Protein AF-A0A1B7KWU1-F1 (afdb_monomer_lite)

Structure (mmCIF, N/CA/C/O backbone):
data_AF-A0A1B7KWU1-F1
#
_entry.id   AF-A0A1B7KWU1-F1
#
loop_
_atom_site.group_PDB
_atom_site.id
_atom_site.type_symbol
_atom_site.label_atom_id
_atom_site.label_alt_id
_atom_site.label_comp_id
_atom_site.label_asym_id
_atom_site.label_entity_id
_atom_site.label_seq_id
_atom_site.pdbx_PDB_ins_code
_atom_site.Cartn_x
_atom_site.Cartn_y
_atom_site.Cartn_z
_atom_site.occupancy
_atom_site.B_iso_or_equiv
_atom_site.auth_seq_id
_atom_site.auth_comp_id
_atom_site.auth_asym_id
_atom_site.auth_atom_id
_atom_site.pdbx_PDB_model_num
ATOM 1 N N . MET A 1 1 ? 0.591 -27.998 41.076 1.00 44.28 1 MET A N 1
ATOM 2 C CA . MET A 1 1 ? -0.375 -27.263 40.233 1.00 44.28 1 MET A CA 1
ATOM 3 C C . MET A 1 1 ? 0.299 -25.969 39.823 1.00 44.28 1 MET A C 1
ATOM 5 O O . MET A 1 1 ? 0.511 -25.130 40.680 1.00 44.28 1 MET A O 1
ATOM 9 N N . GLY A 1 2 ? 0.773 -25.872 38.580 1.00 46.31 2 GLY A N 1
ATOM 10 C CA . GLY A 1 2 ? 1.393 -24.645 38.080 1.00 46.31 2 GLY A CA 1
ATOM 11 C C . GLY A 1 2 ? 0.310 -23.743 37.511 1.00 46.31 2 GLY A C 1
ATOM 12 O O . GLY A 1 2 ? -0.313 -24.112 36.514 1.00 46.31 2 GLY A O 1
ATOM 13 N N . GLU A 1 3 ? 0.060 -22.606 38.155 1.00 52.47 3 GLU A N 1
ATOM 14 C CA . GLU A 1 3 ? -0.770 -21.545 37.591 1.00 52.47 3 GLU A CA 1
ATOM 15 C C . GLU A 1 3 ? -0.132 -21.081 36.283 1.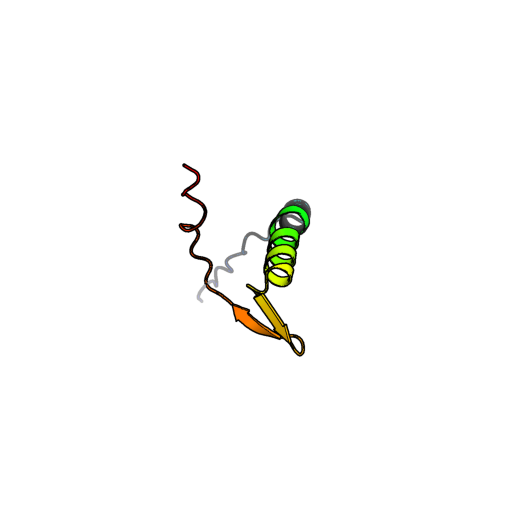00 52.47 3 GLU A C 1
ATOM 17 O O . GLU A 1 3 ? 0.951 -20.496 36.250 1.00 52.47 3 GLU A O 1
ATOM 22 N N . LYS A 1 4 ? -0.798 -21.393 35.170 1.00 58.00 4 LYS A N 1
ATOM 23 C CA . LYS A 1 4 ? -0.470 -20.805 33.879 1.00 58.00 4 LYS A CA 1
ATOM 24 C C . LYS A 1 4 ? -0.919 -19.352 33.954 1.00 58.00 4 LYS A C 1
ATOM 26 O O . LYS A 1 4 ? -2.093 -19.065 33.754 1.00 58.00 4 LYS A O 1
ATOM 31 N N . HIS A 1 5 ? 0.008 -18.452 34.271 1.00 58.78 5 HIS A N 1
ATOM 32 C CA . HIS A 1 5 ? -0.175 -17.029 34.022 1.00 58.78 5 HIS A CA 1
ATOM 33 C C . HIS A 1 5 ? -0.366 -16.853 32.514 1.00 58.78 5 HIS A C 1
ATOM 35 O O . HIS A 1 5 ? 0.594 -16.812 31.743 1.00 58.78 5 HIS A O 1
ATOM 41 N N . GLU A 1 6 ? -1.623 -16.824 32.082 1.00 62.19 6 GLU A N 1
ATOM 42 C CA . GLU A 1 6 ? -1.989 -16.414 30.740 1.00 62.19 6 GLU A CA 1
ATOM 43 C C . GLU A 1 6 ? -1.577 -14.949 30.612 1.00 62.19 6 GLU A C 1
ATOM 45 O O . GLU A 1 6 ? -2.191 -14.050 31.187 1.00 62.19 6 GLU A O 1
ATOM 50 N N . VAL A 1 7 ? -0.465 -14.707 29.916 1.00 59.22 7 VAL A N 1
ATOM 51 C CA . VAL A 1 7 ? -0.062 -13.362 29.518 1.00 59.22 7 VAL A CA 1
ATOM 52 C C . VAL A 1 7 ? -1.166 -12.862 28.595 1.00 59.22 7 VAL A C 1
ATOM 54 O O . VAL A 1 7 ? -1.173 -13.158 27.401 1.00 59.22 7 VAL A O 1
ATOM 57 N N . SER A 1 8 ? -2.137 -12.146 29.164 1.00 60.25 8 SER A N 1
ATOM 58 C CA . SER A 1 8 ? -3.147 -11.404 28.422 1.00 60.25 8 SER A CA 1
ATOM 59 C C . SER A 1 8 ? -2.410 -10.351 27.605 1.00 60.25 8 SER A C 1
ATOM 61 O O . SER A 1 8 ? -2.185 -9.229 28.057 1.00 60.25 8 SER A O 1
ATOM 63 N N . MET A 1 9 ? -1.979 -10.743 26.407 1.00 64.50 9 MET A N 1
ATOM 64 C CA . MET A 1 9 ? -1.401 -9.856 25.412 1.00 64.50 9 MET A CA 1
ATOM 65 C C . MET A 1 9 ? -2.327 -8.650 25.291 1.00 64.50 9 MET A C 1
ATOM 67 O O . MET A 1 9 ? -3.488 -8.807 24.911 1.00 64.50 9 MET A O 1
ATOM 71 N N . ASN A 1 10 ? -1.817 -7.471 25.662 1.00 70.81 10 ASN A N 1
ATOM 72 C CA . ASN A 1 10 ? -2.513 -6.189 25.611 1.00 70.81 10 ASN A CA 1
ATOM 73 C C . ASN A 1 10 ? -3.008 -5.959 24.178 1.00 70.81 10 ASN A C 1
ATOM 75 O O . ASN A 1 10 ? -2.293 -5.420 23.330 1.00 70.81 10 ASN A O 1
ATOM 79 N N . ARG A 1 11 ? -4.218 -6.434 23.867 1.00 74.50 11 ARG A N 1
ATOM 80 C CA . ARG A 1 11 ? -4.790 -6.266 22.537 1.00 74.50 11 ARG A CA 1
ATOM 81 C C . ARG A 1 11 ? -5.032 -4.773 22.351 1.00 74.50 11 ARG A C 1
ATOM 83 O O . ARG A 1 11 ? -5.736 -4.173 23.166 1.00 74.50 11 ARG A O 1
ATOM 90 N N . PRO A 1 12 ? -4.474 -4.158 21.295 1.00 80.50 12 PRO A N 1
ATOM 91 C CA . PRO A 1 12 ? -4.711 -2.752 21.036 1.00 80.50 12 PRO A CA 1
ATOM 92 C C . PRO A 1 12 ? -6.214 -2.517 20.904 1.00 80.50 12 PRO A C 1
ATOM 94 O O . PRO A 1 12 ? -6.937 -3.338 20.329 1.00 80.50 12 PRO A O 1
ATOM 97 N N . SER A 1 13 ? -6.690 -1.396 21.442 1.00 89.50 13 SER A N 1
ATOM 98 C CA . SER A 1 13 ? -8.102 -1.031 21.349 1.00 89.50 13 SER A CA 1
ATOM 99 C C . SER A 1 13 ? -8.549 -0.970 19.885 1.00 89.50 13 SER A C 1
ATOM 101 O O . SER A 1 13 ? -7.749 -0.704 18.985 1.00 89.50 13 SER A O 1
ATOM 103 N N . LYS A 1 14 ? -9.852 -1.142 19.626 1.00 91.44 14 LYS A N 1
ATOM 104 C CA . LYS A 1 14 ? -10.408 -0.998 18.266 1.00 91.44 14 LYS A CA 1
ATOM 105 C C . LYS A 1 14 ? -10.021 0.342 17.623 1.00 91.44 14 LYS A C 1
ATOM 107 O O . LYS A 1 14 ? -9.797 0.404 16.419 1.00 91.44 14 LYS A O 1
ATOM 112 N N . LYS A 1 15 ? -9.904 1.406 18.430 1.00 92.62 15 LYS A N 1
ATOM 113 C CA . LYS A 1 15 ? -9.448 2.729 17.982 1.00 92.62 15 LYS A CA 1
ATOM 114 C C . LYS A 1 15 ? -7.975 2.710 17.568 1.00 92.62 15 LYS A C 1
ATOM 116 O O . LYS A 1 15 ? -7.654 3.178 16.485 1.00 92.62 15 LYS A O 1
ATOM 121 N N . ALA A 1 16 ? -7.098 2.129 18.387 1.00 90.75 16 ALA A N 1
ATOM 122 C CA . ALA A 1 16 ? -5.679 2.010 18.058 1.00 90.75 16 ALA A CA 1
ATOM 123 C C . ALA A 1 16 ? -5.456 1.176 16.785 1.00 90.75 16 ALA A C 1
ATOM 125 O O . ALA A 1 16 ? -4.680 1.574 15.923 1.00 90.75 16 ALA A O 1
ATOM 126 N N . GLN A 1 17 ? -6.195 0.075 16.617 1.00 92.12 17 GLN A N 1
ATOM 127 C CA . GLN A 1 17 ? -6.138 -0.741 15.399 1.00 92.12 17 GLN A CA 1
ATOM 128 C C . GLN A 1 17 ? -6.547 0.057 14.154 1.00 92.12 17 GLN A C 1
ATOM 130 O O . GLN A 1 17 ? -5.841 0.025 13.150 1.00 92.12 17 GLN A O 1
ATOM 135 N N . ARG A 1 18 ? -7.645 0.823 14.227 1.00 94.75 18 ARG A N 1
ATOM 136 C CA . ARG A 1 18 ? -8.078 1.698 13.123 1.00 94.75 18 ARG A CA 1
ATOM 137 C C . ARG A 1 18 ? -7.024 2.743 12.775 1.00 94.75 18 ARG A C 1
ATOM 139 O O . ARG A 1 18 ? -6.696 2.884 11.604 1.00 94.75 18 ARG A O 1
ATOM 146 N N . ASN A 1 19 ? -6.454 3.407 13.778 1.00 94.56 19 ASN A N 1
ATOM 147 C CA . ASN A 1 19 ? -5.415 4.412 13.565 1.00 94.56 19 ASN A CA 1
ATOM 148 C C . ASN A 1 19 ? -4.162 3.809 12.908 1.00 94.56 19 ASN A C 1
ATOM 150 O O . ASN A 1 19 ? -3.579 4.431 12.027 1.00 94.56 19 ASN A O 1
ATOM 154 N N . MET A 1 20 ? -3.766 2.594 13.301 1.00 92.44 20 MET A N 1
ATOM 155 C CA . MET A 1 20 ? -2.644 1.878 12.684 1.00 92.44 20 MET A CA 1
ATOM 156 C C . MET A 1 20 ? -2.913 1.555 11.211 1.00 92.44 20 MET A C 1
ATOM 158 O O . MET A 1 20 ? -2.045 1.770 10.367 1.00 92.44 20 MET A O 1
ATOM 162 N N . VAL A 1 21 ? -4.121 1.077 10.893 1.00 93.75 21 VAL A N 1
ATOM 163 C CA . VAL A 1 21 ? -4.526 0.805 9.505 1.00 93.75 21 VAL A CA 1
ATOM 164 C C . VAL A 1 21 ? -4.543 2.095 8.690 1.00 93.75 21 VAL A C 1
ATOM 166 O O . VAL A 1 21 ? -3.969 2.141 7.607 1.00 93.75 21 VAL A O 1
ATOM 169 N N . GLU A 1 22 ? -5.138 3.162 9.218 1.00 96.06 22 GLU A N 1
ATOM 170 C CA . GLU A 1 22 ? -5.207 4.454 8.534 1.00 96.06 22 GLU A CA 1
ATOM 171 C C . GLU A 1 22 ? -3.812 5.038 8.278 1.00 96.06 22 GLU A C 1
ATOM 173 O O . GLU A 1 22 ? -3.519 5.490 7.170 1.00 96.06 22 GLU A O 1
ATOM 178 N N . PHE A 1 23 ? -2.927 4.974 9.274 1.00 94.88 23 PHE A N 1
ATOM 179 C CA . PHE A 1 23 ? -1.537 5.387 9.127 1.00 94.88 23 PHE A CA 1
ATOM 180 C C . PHE A 1 23 ? -0.831 4.584 8.030 1.00 94.88 23 PHE A C 1
ATOM 182 O O . PHE A 1 23 ? -0.171 5.167 7.166 1.00 94.88 23 PHE A O 1
ATOM 189 N N . PHE A 1 24 ? -1.004 3.261 8.020 1.00 93.88 24 PHE A N 1
ATOM 190 C CA . PHE A 1 24 ? -0.420 2.392 7.002 1.00 93.88 24 PHE A CA 1
ATOM 191 C C . PHE A 1 24 ? -0.938 2.724 5.594 1.00 93.88 24 PHE A C 1
ATOM 193 O O . PHE A 1 24 ? -0.142 2.852 4.662 1.00 93.88 24 PHE A O 1
ATOM 200 N N . MET A 1 25 ? -2.249 2.934 5.439 1.00 94.50 25 MET A N 1
ATOM 201 C CA . MET A 1 25 ? -2.856 3.310 4.157 1.00 94.50 25 MET A CA 1
ATOM 202 C C . MET A 1 25 ? -2.363 4.672 3.659 1.00 94.50 25 MET A C 1
ATOM 204 O O . MET A 1 25 ? -2.127 4.827 2.465 1.00 94.50 25 MET A O 1
ATOM 208 N N . LYS A 1 26 ? -2.175 5.651 4.552 1.00 93.88 26 LYS A N 1
ATOM 209 C CA . LYS A 1 26 ? -1.734 7.005 4.179 1.00 93.88 26 LYS A CA 1
ATOM 210 C C . LYS A 1 26 ? -0.235 7.118 3.913 1.00 93.88 26 LYS A C 1
ATOM 212 O O . LYS A 1 26 ? 0.177 8.027 3.202 1.00 93.88 26 LYS A O 1
ATOM 217 N N . THR A 1 27 ? 0.585 6.242 4.494 1.00 90.25 27 THR A N 1
ATOM 218 C CA . THR A 1 27 ? 2.051 6.385 4.448 1.00 90.25 27 THR A CA 1
ATOM 219 C C . THR A 1 27 ? 2.740 5.249 3.703 1.00 90.25 27 THR A C 1
ATOM 221 O O . THR A 1 27 ? 3.508 5.503 2.777 1.00 90.25 27 THR A O 1
ATOM 224 N N . SER A 1 28 ? 2.473 3.999 4.072 1.00 89.62 28 SER A N 1
ATOM 225 C CA . SER A 1 28 ? 3.176 2.835 3.532 1.00 89.62 28 SER A CA 1
ATOM 226 C C . SER A 1 28 ? 2.688 2.460 2.139 1.00 89.62 28 SER A C 1
ATOM 228 O O . SER A 1 28 ? 3.517 2.220 1.265 1.00 89.62 28 SER A O 1
ATOM 230 N N . ILE A 1 29 ? 1.371 2.451 1.900 1.00 90.94 29 ILE A N 1
ATOM 231 C CA . ILE A 1 29 ? 0.827 2.074 0.585 1.00 90.94 29 ILE A CA 1
ATOM 232 C C . ILE A 1 29 ? 1.348 2.986 -0.538 1.00 90.94 29 ILE A C 1
ATOM 234 O O . ILE A 1 29 ? 1.888 2.445 -1.502 1.00 90.94 29 ILE A O 1
ATOM 238 N N . PRO A 1 30 ? 1.305 4.330 -0.428 1.00 93.31 30 PRO A N 1
ATOM 239 C CA . PRO A 1 30 ? 1.850 5.203 -1.466 1.00 93.31 30 PRO A CA 1
ATOM 240 C C . PRO A 1 30 ? 3.332 4.946 -1.758 1.00 93.31 30 PRO A C 1
ATOM 242 O O . PRO A 1 30 ? 3.744 4.978 -2.913 1.00 93.31 30 PRO A O 1
ATOM 245 N N . ARG A 1 31 ? 4.138 4.643 -0.731 1.00 90.38 31 ARG A N 1
ATOM 246 C CA . ARG A 1 31 ? 5.566 4.327 -0.904 1.00 90.38 31 ARG A CA 1
ATOM 247 C C . ARG A 1 31 ? 5.778 3.017 -1.654 1.00 90.38 31 ARG A C 1
ATOM 249 O O . ARG A 1 31 ? 6.646 2.963 -2.518 1.00 90.38 31 ARG A O 1
ATOM 256 N N . ILE A 1 32 ? 4.992 1.989 -1.330 1.00 89.50 32 ILE A N 1
ATOM 257 C CA . ILE A 1 32 ? 5.042 0.687 -2.008 1.00 89.50 32 ILE A CA 1
ATOM 258 C C . ILE A 1 32 ? 4.645 0.849 -3.475 1.00 89.50 32 ILE A C 1
ATOM 260 O O . ILE A 1 32 ? 5.366 0.377 -4.347 1.00 89.50 32 ILE A O 1
ATOM 264 N N . LEU A 1 33 ? 3.543 1.555 -3.748 1.00 90.00 33 LEU A N 1
ATOM 265 C CA . LEU A 1 33 ? 3.094 1.827 -5.115 1.00 90.00 33 LEU A CA 1
ATOM 266 C C . LEU A 1 33 ? 4.155 2.596 -5.904 1.00 90.00 33 LEU A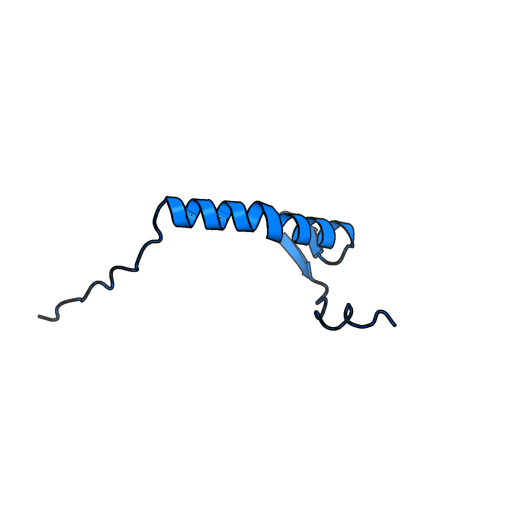 C 1
ATOM 268 O O . LEU A 1 33 ? 4.541 2.167 -6.982 1.00 90.00 33 LEU A O 1
ATOM 272 N N . ALA A 1 34 ? 4.726 3.648 -5.321 1.00 90.19 34 ALA A N 1
ATOM 273 C CA . ALA A 1 34 ? 5.783 4.403 -5.979 1.00 90.19 34 ALA A CA 1
ATOM 274 C C . ALA A 1 34 ? 7.048 3.557 -6.238 1.00 90.19 34 ALA A C 1
ATOM 276 O O . ALA A 1 34 ? 7.738 3.774 -7.228 1.00 90.19 34 ALA A O 1
ATOM 277 N N . ALA A 1 35 ? 7.377 2.599 -5.366 1.00 87.25 35 ALA A N 1
ATOM 278 C CA . ALA A 1 35 ? 8.499 1.683 -5.579 1.00 87.25 35 ALA A CA 1
ATOM 279 C C . ALA A 1 35 ? 8.209 0.635 -6.672 1.00 87.25 35 ALA A C 1
ATOM 281 O O . ALA A 1 35 ? 9.121 0.262 -7.409 1.00 87.25 35 ALA A O 1
ATOM 282 N N . LEU A 1 36 ? 6.952 0.197 -6.817 1.00 87.88 36 LEU A N 1
ATOM 283 C CA . LEU A 1 36 ? 6.510 -0.618 -7.955 1.00 87.88 36 LEU A CA 1
ATOM 284 C C . LEU A 1 36 ? 6.621 0.177 -9.265 1.00 87.88 36 LEU A C 1
ATOM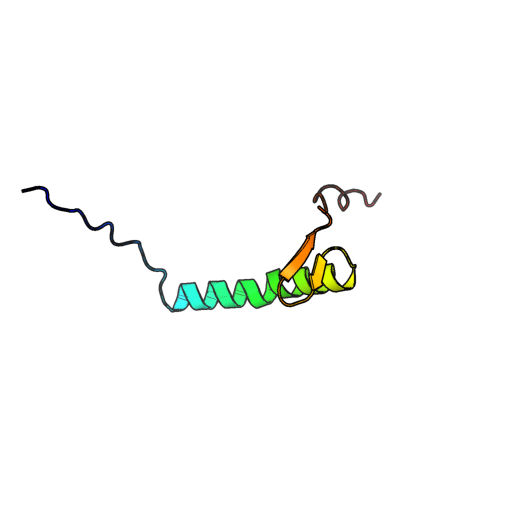 286 O O . LEU A 1 36 ? 7.219 -0.316 -10.217 1.00 87.88 36 LEU A O 1
ATOM 290 N N . ASP A 1 37 ? 6.145 1.427 -9.285 1.00 88.00 37 ASP A N 1
ATOM 291 C CA . ASP A 1 37 ? 6.216 2.304 -10.466 1.00 88.00 37 ASP A CA 1
ATOM 292 C C . ASP A 1 37 ? 7.666 2.585 -10.897 1.00 88.00 37 ASP A C 1
ATOM 294 O O . ASP A 1 37 ? 7.969 2.651 -12.087 1.00 88.00 37 ASP A O 1
ATOM 298 N N . ARG A 1 38 ? 8.592 2.707 -9.936 1.00 87.38 38 ARG A N 1
ATOM 299 C CA . ARG A 1 38 ? 10.036 2.852 -10.203 1.00 87.38 38 ARG A CA 1
ATOM 300 C C . ARG A 1 38 ? 10.731 1.538 -10.593 1.00 87.38 38 ARG A C 1
ATOM 302 O O . ARG A 1 38 ? 11.919 1.562 -10.916 1.00 87.38 38 ARG A O 1
ATOM 309 N N . GLY A 1 39 ? 10.039 0.398 -10.539 1.00 85.44 39 GLY A N 1
ATOM 310 C CA . GLY A 1 39 ? 10.613 -0.929 -10.791 1.00 85.44 39 GLY A CA 1
ATOM 311 C C . GLY A 1 39 ? 11.575 -1.421 -9.699 1.00 85.44 39 GLY A C 1
ATOM 312 O O . GLY A 1 39 ? 12.371 -2.332 -9.932 1.00 85.44 39 GLY A O 1
ATOM 313 N N . GLU A 1 40 ? 11.539 -0.814 -8.511 1.00 85.25 40 GLU A N 1
ATOM 314 C CA . GLU A 1 40 ? 12.324 -1.232 -7.340 1.00 85.25 40 GLU A CA 1
ATOM 315 C C . GLU A 1 40 ? 11.713 -2.462 -6.666 1.00 85.25 40 GLU A C 1
ATOM 317 O O . GLU A 1 40 ? 12.429 -3.300 -6.116 1.00 85.25 40 GLU A O 1
ATOM 322 N N . LEU A 1 41 ? 10.388 -2.576 -6.736 1.00 86.00 41 LEU A N 1
ATOM 323 C CA . LEU A 1 41 ? 9.637 -3.758 -6.345 1.00 86.00 41 LEU A CA 1
ATOM 324 C C . LEU A 1 41 ? 9.058 -4.407 -7.600 1.00 86.00 41 LEU A C 1
ATOM 326 O O . LEU A 1 41 ? 8.559 -3.717 -8.486 1.00 86.00 41 LEU A O 1
ATOM 330 N N . VAL A 1 42 ? 9.097 -5.736 -7.663 1.00 85.25 42 VAL A N 1
ATOM 331 C CA . VAL A 1 42 ? 8.459 -6.504 -8.740 1.00 85.25 42 VAL A CA 1
ATOM 332 C C . VAL A 1 42 ? 7.487 -7.497 -8.129 1.00 85.25 42 VAL A C 1
ATOM 334 O O . VAL A 1 42 ? 7.873 -8.333 -7.308 1.00 85.25 42 VAL A O 1
ATOM 337 N N . TRP A 1 43 ? 6.226 -7.394 -8.540 1.00 84.75 43 TRP A N 1
ATOM 338 C CA . TRP A 1 43 ? 5.139 -8.252 -8.0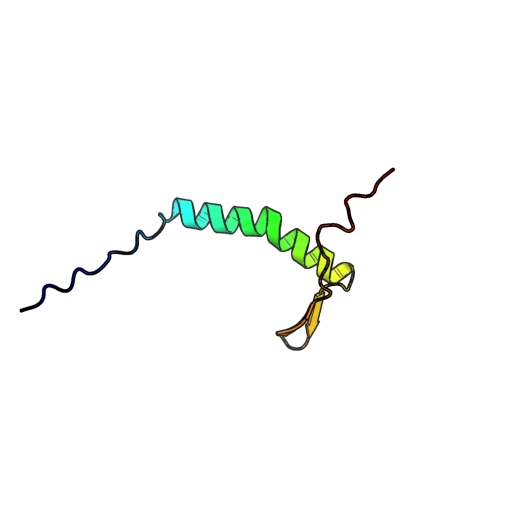91 1.00 84.75 43 TRP A CA 1
ATOM 339 C C . TRP A 1 43 ? 4.608 -9.085 -9.255 1.00 84.75 43 TRP A C 1
ATOM 341 O O . TRP A 1 43 ? 4.045 -8.542 -10.202 1.00 84.75 43 TRP A O 1
ATOM 351 N N . GLU A 1 44 ? 4.747 -10.405 -9.172 1.00 86.69 44 GLU A N 1
ATOM 352 C CA . GLU A 1 44 ? 4.290 -11.340 -10.205 1.00 86.69 44 GLU A CA 1
ATOM 353 C C . GLU A 1 44 ? 3.556 -12.511 -9.550 1.00 86.69 44 GLU A C 1
ATOM 355 O O . GLU A 1 44 ? 3.961 -13.009 -8.499 1.00 86.69 44 GLU A O 1
ATOM 360 N N . ASN A 1 45 ? 2.453 -12.963 -10.157 1.00 85.94 45 ASN A N 1
ATOM 361 C CA . ASN A 1 45 ? 1.673 -14.121 -9.695 1.00 85.94 45 ASN A CA 1
ATOM 362 C C . ASN A 1 45 ? 1.311 -14.091 -8.194 1.00 85.94 45 ASN A C 1
ATOM 364 O O . ASN A 1 45 ? 1.316 -15.119 -7.515 1.00 85.94 45 ASN A O 1
ATOM 368 N N . GLY A 1 46 ? 1.014 -12.902 -7.657 1.00 83.62 46 GLY A N 1
ATOM 369 C CA . GLY A 1 46 ? 0.645 -12.737 -6.248 1.00 83.62 46 GLY A CA 1
ATOM 370 C C . GLY A 1 46 ? 1.820 -12.812 -5.268 1.00 83.62 46 GLY A C 1
ATOM 371 O O . GLY A 1 46 ? 1.586 -12.958 -4.068 1.00 83.62 46 GLY A O 1
ATOM 372 N N . LYS A 1 47 ? 3.066 -12.742 -5.750 1.00 83.81 47 LYS A N 1
ATOM 373 C CA . LYS A 1 47 ? 4.276 -12.784 -4.924 1.00 83.81 47 LYS A CA 1
ATOM 374 C C . LYS A 1 47 ? 5.216 -11.635 -5.266 1.00 83.81 47 LYS A C 1
ATOM 376 O O . LYS A 1 47 ? 5.329 -11.218 -6.414 1.00 83.81 47 LYS A O 1
ATOM 381 N N . LEU A 1 48 ? 5.932 -11.161 -4.252 1.00 82.12 48 LEU A N 1
ATOM 382 C CA . LEU A 1 48 ? 7.040 -10.234 -4.431 1.00 82.12 48 LEU A CA 1
ATOM 383 C C . LEU A 1 48 ? 8.260 -11.031 -4.907 1.00 82.12 48 LEU A 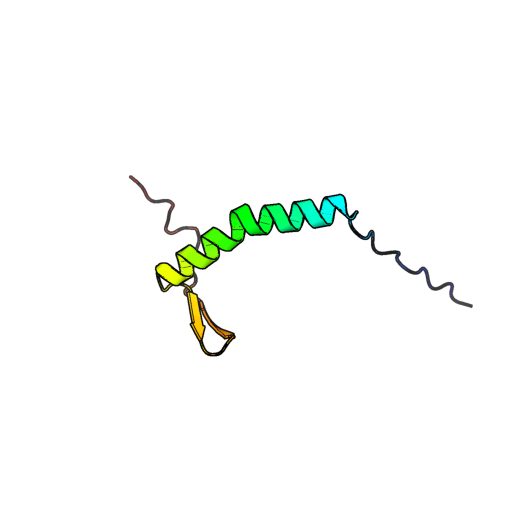C 1
ATOM 385 O O . LEU A 1 48 ? 8.788 -11.854 -4.161 1.00 82.12 48 LEU A O 1
ATOM 389 N N . VAL A 1 49 ? 8.661 -10.828 -6.160 1.00 82.19 49 VAL A N 1
ATOM 390 C CA . VAL A 1 49 ? 9.707 -11.624 -6.830 1.00 82.19 49 VAL A CA 1
ATOM 391 C C . VAL A 1 49 ? 11.057 -10.914 -6.808 1.00 82.19 49 VAL A C 1
ATOM 393 O O . VAL A 1 49 ? 12.102 -11.564 -6.833 1.00 82.19 49 VAL A O 1
ATOM 396 N N . ARG A 1 50 ? 11.064 -9.580 -6.707 1.00 73.94 50 ARG A N 1
ATOM 397 C CA . ARG A 1 50 ? 12.299 -8.800 -6.628 1.00 73.94 50 ARG A CA 1
ATOM 398 C C . ARG A 1 50 ? 12.132 -7.592 -5.725 1.00 73.94 50 ARG A C 1
ATOM 400 O O . ARG A 1 50 ? 11.152 -6.857 -5.834 1.00 73.94 50 ARG A O 1
ATOM 407 N N . VAL A 1 51 ? 13.130 -7.388 -4.874 1.00 74.25 51 VAL A N 1
ATOM 408 C CA . VAL A 1 51 ? 13.314 -6.178 -4.079 1.00 74.25 51 VAL A CA 1
ATOM 409 C C . VAL A 1 51 ? 14.695 -5.657 -4.420 1.00 74.25 51 VAL A C 1
ATOM 411 O O . VAL A 1 51 ? 15.698 -6.307 -4.129 1.00 74.25 51 VAL A O 1
ATOM 414 N N . LYS A 1 52 ? 14.760 -4.513 -5.091 1.00 66.81 52 LYS A N 1
ATOM 415 C CA . LYS A 1 52 ? 15.997 -3.748 -5.149 1.00 66.81 52 LYS A CA 1
ATOM 416 C C . LYS A 1 52 ? 16.166 -3.141 -3.759 1.00 66.81 52 LYS A C 1
ATOM 418 O O . LYS A 1 52 ? 15.334 -2.337 -3.350 1.00 66.81 52 LYS A O 1
ATOM 423 N N . GLU A 1 53 ? 17.184 -3.564 -3.015 1.00 57.41 53 GLU A N 1
ATOM 424 C CA . GLU A 1 53 ? 17.535 -2.926 -1.745 1.00 57.41 53 GLU A CA 1
ATOM 425 C C . GLU A 1 53 ? 17.926 -1.472 -2.029 1.00 57.41 53 GLU A C 1
ATOM 427 O O . GLU A 1 53 ? 19.056 -1.163 -2.402 1.00 57.41 53 GLU A O 1
ATOM 432 N N . VAL A 1 54 ? 16.958 -0.567 -1.915 1.00 55.09 54 VAL A N 1
ATOM 433 C CA . VAL A 1 54 ? 17.210 0.868 -1.860 1.00 55.09 54 VAL A CA 1
ATOM 434 C C . VAL A 1 54 ? 17.705 1.157 -0.455 1.00 55.09 54 VAL A C 1
ATOM 436 O O . VAL A 1 54 ? 16.930 1.312 0.490 1.00 55.09 54 VAL A O 1
ATOM 439 N N . ASN A 1 55 ? 19.026 1.152 -0.307 1.00 53.25 55 ASN A N 1
ATOM 440 C CA . ASN A 1 55 ? 19.671 1.592 0.915 1.00 53.25 55 ASN A CA 1
ATOM 441 C C . ASN A 1 55 ? 19.292 3.067 1.115 1.00 53.25 55 ASN A C 1
ATOM 443 O O . ASN A 1 55 ? 19.550 3.898 0.245 1.00 53.25 55 ASN A O 1
ATOM 447 N N . GLY A 1 56 ? 18.681 3.413 2.252 1.00 52.22 56 GLY A N 1
ATOM 448 C CA . GLY A 1 56 ? 18.178 4.768 2.546 1.00 52.22 56 GLY A CA 1
ATOM 449 C C . GLY A 1 56 ? 19.243 5.877 2.583 1.00 52.22 56 GLY A C 1
ATOM 450 O O . GLY A 1 56 ? 18.939 7.007 2.950 1.00 52.22 56 GLY A O 1
ATOM 451 N N . ASN A 1 57 ? 20.485 5.558 2.214 1.00 54.38 57 ASN A N 1
ATOM 452 C CA . ASN A 1 57 ? 21.616 6.467 2.127 1.00 54.38 57 ASN A CA 1
ATOM 453 C C . ASN A 1 57 ? 21.776 7.112 0.734 1.00 54.38 57 ASN A C 1
ATOM 455 O O . ASN A 1 57 ? 22.496 8.100 0.615 1.00 54.38 57 ASN A O 1
ATOM 459 N N . ASP A 1 58 ? 21.104 6.602 -0.308 1.00 49.50 58 ASP A N 1
ATOM 460 C CA . ASP A 1 58 ? 21.239 7.134 -1.679 1.00 49.50 58 ASP A CA 1
ATOM 461 C C . ASP A 1 58 ? 20.499 8.465 -1.899 1.00 49.50 58 ASP A C 1
ATOM 463 O O . ASP A 1 58 ? 20.848 9.234 -2.791 1.00 49.50 58 ASP A O 1
ATOM 467 N N . THR A 1 59 ? 19.517 8.804 -1.060 1.00 51.06 59 THR A N 1
ATOM 468 C CA . THR A 1 59 ? 18.774 10.076 -1.160 1.00 51.06 59 THR A CA 1
ATOM 469 C C . THR A 1 59 ? 19.369 11.219 -0.330 1.00 51.06 59 THR A C 1
ATOM 471 O O . THR A 1 59 ? 18.788 12.299 -0.285 1.00 51.06 59 THR A O 1
ATOM 474 N N . ALA A 1 60 ? 20.522 11.024 0.322 1.00 51.78 60 ALA A N 1
ATOM 475 C CA . ALA A 1 60 ? 21.172 12.042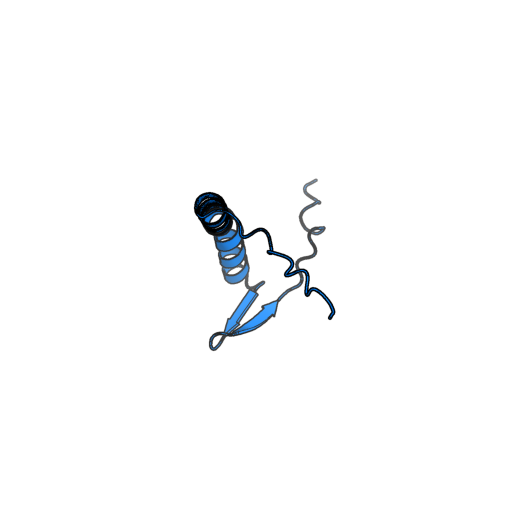 1.160 1.00 51.78 60 ALA A CA 1
ATOM 476 C C . ALA A 1 60 ? 22.300 12.814 0.446 1.00 51.78 60 ALA A C 1
ATOM 478 O O . ALA A 1 60 ? 23.183 13.366 1.103 1.00 51.78 60 ALA A O 1
ATOM 479 N N . LYS A 1 61 ? 22.293 12.871 -0.892 1.00 50.19 61 LYS A N 1
ATOM 480 C CA . LYS A 1 61 ? 23.149 13.787 -1.663 1.00 50.19 61 LYS A CA 1
ATOM 481 C C . LYS A 1 61 ? 22.327 14.609 -2.653 1.00 50.19 61 LYS A C 1
ATOM 483 O O . LYS A 1 61 ? 22.357 14.360 -3.851 1.00 50.19 61 LYS A O 1
ATOM 488 N N . CYS A 1 62 ? 21.635 15.619 -2.137 1.00 40.97 62 CYS A N 1
ATOM 489 C CA . CYS A 1 62 ? 21.418 16.849 -2.895 1.00 40.97 62 CYS A CA 1
ATOM 490 C C . CYS A 1 62 ? 22.480 17.840 -2.413 1.00 40.97 62 CYS A C 1
ATOM 492 O O . CYS A 1 62 ? 22.523 18.151 -1.222 1.00 40.97 62 CYS A O 1
ATOM 494 N N . GLY A 1 63 ? 23.388 18.201 -3.321 1.00 38.41 63 GLY A N 1
ATOM 495 C CA . GLY A 1 63 ? 24.352 19.284 -3.127 1.00 38.41 63 GLY A CA 1
ATOM 496 C C . GLY A 1 63 ? 23.710 20.658 -3.218 1.00 38.41 63 GLY A C 1
ATOM 497 O O . GLY A 1 63 ? 22.513 20.734 -3.581 1.00 38.41 63 GLY A O 1
#

Secondary structure (DSSP, 8-state):
----------PPPHHHHHHHHHHHHHHHHHHHHHHHHTTSEEEETTEEEEE----TTTTS---

Radius of gyration: 19.49 Å; chains: 1; bounding box: 35×46×51 Å

Foldseek 3Di:
DDPPPPPPPPDDPPVRVVVVVVCCVVPVVVVVVVCVVVVQWDDDPNDTPHHNPPPPCPPPDDD

Sequence (63 aa):
MGEKHEVSMNRPSKKAQRNMVEFFMKTSIPRILAALDRGELVWENGKLVRVKEVNGNDTAKCG

pLDDT: mean 76.38, std 17.31, range [38.41, 96.06]

Organism: Parageobacillus thermoglucosidasius (NCBI:txid1426)